Protein AF-A0A2G9TD12-F1 (afdb_monomer_lite)

Secondary structure (DSSP, 8-state):
--B-GGGPBPSHHHHHHTT--EEEE-SSSSEEE--SEETTEE--STTTTSS-SSPEEEEE---

pLDDT: mean 95.19, std 3.11, range [80.81, 98.12]

Structure (mmCIF, N/CA/C/O backbone):
data_AF-A0A2G9TD12-F1
#
_entry.id   AF-A0A2G9TD12-F1
#
loop_
_atom_site.group_PDB
_atom_site.id
_atom_site.type_symbol
_atom_site.label_atom_id
_atom_site.label_alt_id
_atom_site.label_comp_id
_atom_site.label_asym_id
_atom_site.label_entity_id
_atom_site.label_seq_id
_atom_site.pdbx_PDB_ins_code
_atom_site.Cartn_x
_atom_site.Cartn_y
_atom_site.Cartn_z
_atom_site.occupancy
_atom_site.B_iso_or_equiv
_atom_site.auth_seq_id
_atom_site.auth_comp_id
_atom_site.auth_asym_id
_atom_site.auth_atom_id
_atom_site.pdbx_PDB_model_num
ATOM 1 N N . ILE A 1 1 ? 5.104 4.118 -6.097 1.00 87.75 1 ILE A N 1
ATOM 2 C CA . ILE A 1 1 ? 3.648 4.432 -6.052 1.00 87.75 1 ILE A CA 1
ATOM 3 C C . ILE A 1 1 ? 3.389 5.898 -5.712 1.00 87.75 1 ILE A C 1
ATOM 5 O O . ILE A 1 1 ? 2.709 6.556 -6.479 1.00 87.75 1 ILE A O 1
ATOM 9 N N . ARG A 1 2 ? 3.962 6.429 -4.623 1.00 90.00 2 ARG A N 1
ATOM 10 C CA . ARG A 1 2 ? 3.876 7.856 -4.249 1.00 90.00 2 ARG A CA 1
ATOM 11 C C . ARG A 1 2 ? 4.672 8.814 -5.127 1.00 90.00 2 ARG A C 1
ATOM 13 O O . ARG A 1 2 ? 4.130 9.772 -5.657 1.00 90.00 2 ARG A O 1
ATOM 20 N N . THR A 1 3 ? 5.957 8.515 -5.255 1.00 90.19 3 THR A N 1
ATOM 21 C CA . THR A 1 3 ? 6.934 9.259 -6.047 1.00 90.19 3 THR A CA 1
ATOM 22 C C . THR A 1 3 ? 7.645 8.230 -6.914 1.00 90.19 3 THR A C 1
ATOM 24 O O . THR A 1 3 ? 7.952 7.131 -6.436 1.00 90.19 3 THR A O 1
ATOM 27 N N . GLY A 1 4 ? 7.797 8.527 -8.198 1.00 86.88 4 GLY A N 1
ATOM 28 C CA . GLY A 1 4 ? 8.553 7.708 -9.136 1.00 86.88 4 GLY A CA 1
ATOM 29 C C . GLY A 1 4 ? 10.059 7.940 -9.013 1.00 86.88 4 GLY A C 1
ATOM 30 O O . GLY A 1 4 ? 10.525 8.755 -8.219 1.00 86.88 4 GLY A O 1
ATOM 31 N N . TRP A 1 5 ? 10.830 7.212 -9.818 1.00 89.94 5 TRP A N 1
ATOM 32 C CA . TRP A 1 5 ? 12.258 7.483 -9.993 1.00 89.94 5 TRP A CA 1
ATOM 33 C C . TRP A 1 5 ? 12.461 8.900 -10.564 1.00 89.94 5 TRP A C 1
ATOM 35 O O . TRP A 1 5 ? 11.640 9.341 -11.363 1.00 89.94 5 TRP A O 1
ATOM 45 N N . LEU A 1 6 ? 13.516 9.615 -10.153 1.00 94.00 6 LEU A N 1
ATOM 46 C CA . LEU A 1 6 ? 13.770 11.023 -10.530 1.00 94.00 6 LEU A CA 1
ATOM 47 C C . LEU A 1 6 ? 12.584 11.979 -10.291 1.00 94.00 6 LEU A C 1
ATOM 49 O O . LEU A 1 6 ? 12.286 12.818 -11.137 1.00 94.00 6 LEU A O 1
ATOM 53 N N . ASP A 1 7 ? 11.876 11.830 -9.170 1.00 89.69 7 ASP A N 1
ATOM 54 C CA . ASP A 1 7 ? 10.719 12.669 -8.819 1.00 89.69 7 ASP A CA 1
ATOM 55 C C . ASP A 1 7 ? 9.599 12.679 -9.874 1.00 89.69 7 ASP A C 1
ATOM 57 O O . ASP A 1 7 ? 8.738 13.561 -9.883 1.00 89.69 7 ASP A O 1
ATOM 61 N N . MET A 1 8 ? 9.560 11.664 -10.747 1.00 92.12 8 MET A N 1
ATOM 62 C CA . MET A 1 8 ? 8.441 11.484 -11.661 1.00 92.12 8 MET A CA 1
ATOM 63 C C . MET A 1 8 ? 7.132 11.343 -10.868 1.00 92.12 8 MET A C 1
ATOM 65 O O . MET A 1 8 ? 7.126 10.730 -9.791 1.00 92.12 8 MET A O 1
ATOM 69 N N . PRO A 1 9 ? 6.006 11.856 -11.393 1.00 92.31 9 PRO A N 1
ATOM 70 C CA . PRO A 1 9 ? 4.710 11.706 -10.748 1.00 92.31 9 PRO A CA 1
ATOM 71 C C . PRO A 1 9 ? 4.412 10.239 -10.424 1.00 92.31 9 PRO A C 1
ATOM 73 O O . PRO A 1 9 ? 4.470 9.365 -11.291 1.00 92.31 9 PRO A O 1
ATOM 76 N N . GLY A 1 10 ? 4.111 9.961 -9.156 1.00 93.75 10 GLY A N 1
ATOM 77 C CA . GLY A 1 10 ? 3.598 8.660 -8.752 1.00 93.75 10 GLY A CA 1
ATOM 78 C C . GLY A 1 10 ? 2.115 8.503 -9.086 1.00 93.75 10 GLY A C 1
ATOM 79 O O . GLY A 1 10 ? 1.412 9.466 -9.380 1.00 93.75 10 GLY A O 1
ATOM 80 N N . LEU A 1 11 ? 1.629 7.267 -9.004 1.00 94.56 11 LEU A N 1
ATOM 81 C CA . LEU A 1 11 ? 0.233 6.914 -9.262 1.00 94.56 11 LEU A CA 1
ATOM 82 C C . LEU A 1 11 ? -0.682 7.088 -8.039 1.00 94.56 11 LEU A C 1
ATOM 84 O O . LEU A 1 11 ? -1.895 7.135 -8.205 1.00 94.56 11 LEU A O 1
ATOM 88 N N . GLU A 1 12 ? -0.135 7.202 -6.823 1.00 95.75 12 GLU A N 1
ATOM 89 C CA . GLU A 1 12 ? -0.941 7.286 -5.592 1.00 95.75 12 GLU A CA 1
ATOM 90 C C . GLU A 1 12 ? -1.984 8.426 -5.612 1.00 95.75 12 GLU A C 1
ATOM 92 O O . GLU A 1 12 ? -3.136 8.150 -5.274 1.00 95.75 12 GLU A O 1
ATOM 97 N N . PRO A 1 13 ? -1.674 9.662 -6.068 1.00 95.19 13 PRO A N 1
ATOM 98 C CA . PRO A 1 13 ? -2.683 10.720 -6.163 1.00 95.19 13 PRO A CA 1
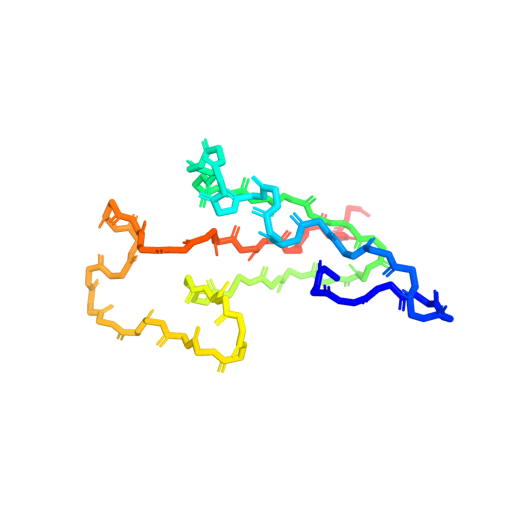ATOM 99 C C . PRO A 1 13 ? -3.858 10.359 -7.080 1.00 95.19 13 PRO A C 1
ATOM 101 O O . PRO A 1 13 ? -5.004 10.663 -6.756 1.00 95.19 13 PRO A O 1
ATOM 104 N N . LEU A 1 14 ? -3.589 9.672 -8.197 1.00 96.06 14 LEU A N 1
ATOM 105 C CA . LEU A 1 14 ? -4.627 9.213 -9.121 1.00 96.06 14 LEU A CA 1
ATOM 106 C C . LEU A 1 14 ? -5.466 8.101 -8.485 1.00 96.06 14 LEU A C 1
ATOM 108 O O . LEU A 1 14 ? -6.689 8.124 -8.575 1.00 96.06 14 LEU A O 1
ATOM 112 N N . PHE A 1 15 ? -4.834 7.153 -7.792 1.00 96.69 15 PHE A N 1
ATOM 113 C CA . PHE A 1 15 ? -5.554 6.075 -7.112 1.00 96.69 15 PHE A CA 1
ATOM 114 C C . PHE A 1 15 ? -6.507 6.602 -6.038 1.00 96.69 15 PHE A C 1
ATOM 116 O O . PHE A 1 15 ? -7.633 6.120 -5.935 1.00 96.69 15 PHE A O 1
ATOM 123 N N . LEU A 1 16 ? -6.092 7.628 -5.292 1.00 95.94 16 LEU A N 1
ATOM 124 C CA . LEU A 1 16 ? -6.952 8.310 -4.326 1.00 95.94 16 LEU A CA 1
ATOM 125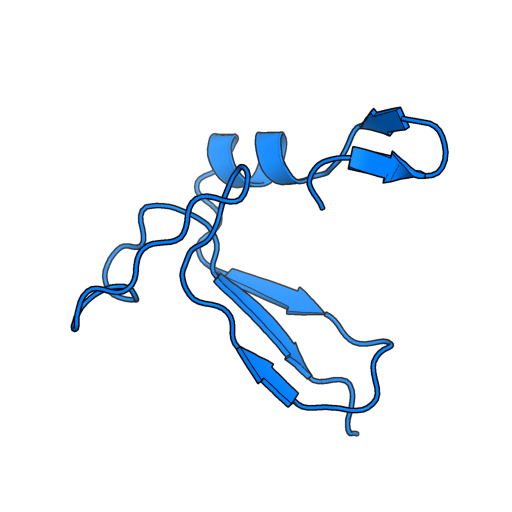 C C . LEU A 1 16 ? -8.085 9.084 -5.010 1.00 95.94 16 LEU A C 1
ATOM 127 O O . LEU A 1 16 ? -9.227 9.001 -4.566 1.00 95.94 16 LEU A O 1
ATOM 131 N N . GLN A 1 17 ? -7.791 9.805 -6.097 1.00 97.00 17 GLN A N 1
ATOM 132 C CA . GLN A 1 17 ? -8.786 10.584 -6.841 1.00 97.00 17 GLN A CA 1
ATOM 133 C C . GLN A 1 17 ? -9.920 9.714 -7.395 1.00 97.00 17 GLN A C 1
ATOM 135 O O . GLN A 1 17 ? -11.078 10.126 -7.367 1.00 97.00 17 GLN A O 1
ATOM 140 N N . TYR A 1 18 ? -9.588 8.528 -7.906 1.00 97.38 18 TYR A N 1
ATOM 141 C CA . TYR A 1 18 ? -10.554 7.618 -8.522 1.00 97.38 18 TYR A CA 1
ATOM 142 C C . TYR A 1 18 ? -11.123 6.572 -7.558 1.00 97.38 18 TYR A C 1
ATOM 144 O O . TYR A 1 18 ? -11.914 5.738 -7.989 1.00 97.38 18 TYR A O 1
ATOM 152 N N . GLY A 1 19 ? -10.752 6.609 -6.274 1.00 96.44 19 GLY A N 1
ATOM 153 C CA . GLY A 1 19 ? -11.270 5.674 -5.274 1.00 96.44 19 GLY A CA 1
ATOM 154 C C . GLY A 1 19 ? -10.898 4.220 -5.564 1.00 96.44 19 GLY A C 1
ATOM 155 O O . GLY A 1 19 ? -11.742 3.341 -5.454 1.00 96.44 19 GLY A O 1
ATOM 156 N N . ILE A 1 20 ? -9.653 3.962 -5.979 1.00 97.25 20 ILE A N 1
ATOM 157 C CA . ILE A 1 20 ? -9.180 2.596 -6.228 1.00 97.25 20 ILE A CA 1
ATOM 158 C C . ILE A 1 20 ? -9.161 1.805 -4.918 1.00 97.25 20 ILE A C 1
ATOM 160 O O . ILE A 1 20 ? -8.462 2.173 -3.975 1.00 97.25 20 ILE A O 1
ATOM 164 N N . ASP A 1 21 ? -9.863 0.674 -4.900 1.00 96.31 21 ASP A N 1
ATOM 165 C CA . ASP A 1 21 ? -9.903 -0.213 -3.736 1.00 96.31 21 ASP A CA 1
ATOM 166 C C . ASP A 1 21 ? -8.611 -1.028 -3.580 1.00 96.31 21 ASP A C 1
ATOM 168 O O . ASP A 1 21 ? -8.091 -1.187 -2.473 1.00 96.31 21 ASP A O 1
ATOM 172 N N . MET A 1 22 ? -8.087 -1.577 -4.685 1.00 96.44 22 MET A N 1
ATOM 173 C CA . MET A 1 22 ? -6.981 -2.542 -4.666 1.00 96.44 22 MET A CA 1
ATOM 174 C C . MET A 1 22 ? -6.076 -2.419 -5.897 1.00 96.44 22 MET A C 1
ATOM 176 O O . MET A 1 22 ? -6.552 -2.153 -7.000 1.00 96.44 22 MET A O 1
ATOM 180 N N . GLY A 1 23 ? -4.779 -2.684 -5.727 1.00 96.25 23 GLY A N 1
ATOM 181 C CA . GLY A 1 23 ? -3.802 -2.768 -6.815 1.00 96.25 23 GLY A CA 1
ATOM 182 C C . GLY A 1 23 ? -2.892 -3.989 -6.683 1.00 96.25 23 GLY A C 1
ATOM 183 O O . GLY A 1 23 ? -2.380 -4.265 -5.597 1.00 96.25 23 GLY A O 1
ATOM 184 N N . PHE A 1 24 ? -2.673 -4.694 -7.795 1.00 96.81 24 PHE A N 1
ATOM 185 C CA . PHE A 1 24 ? -1.826 -5.887 -7.865 1.00 96.81 24 PHE A CA 1
ATOM 186 C C . PHE A 1 24 ? -0.466 -5.579 -8.491 1.00 96.81 24 PHE A C 1
ATOM 188 O O . PHE A 1 24 ? -0.380 -4.891 -9.508 1.00 96.81 24 PHE A O 1
ATOM 195 N N . TRP A 1 25 ? 0.582 -6.148 -7.904 1.00 96.19 25 TRP A N 1
ATOM 196 C CA . TRP A 1 25 ? 1.967 -6.021 -8.340 1.00 96.19 25 TRP A CA 1
ATOM 197 C C . TRP A 1 25 ? 2.650 -7.390 -8.400 1.00 96.19 25 TRP A C 1
ATOM 199 O O . TRP A 1 25 ? 2.259 -8.333 -7.712 1.00 96.19 25 TRP A O 1
ATOM 209 N N . GLY A 1 26 ? 3.687 -7.483 -9.229 1.00 95.38 26 GLY A N 1
ATOM 210 C CA . GLY A 1 26 ? 4.598 -8.627 -9.298 1.00 95.38 26 GLY A CA 1
ATOM 211 C C . GLY A 1 26 ? 6.032 -8.163 -9.065 1.00 95.38 26 GLY A C 1
ATOM 212 O O . GLY A 1 26 ? 6.260 -7.308 -8.212 1.00 95.38 26 GLY A O 1
ATOM 213 N N . HIS A 1 27 ? 6.965 -8.664 -9.882 1.00 96.56 27 HIS A N 1
ATOM 214 C CA . HIS A 1 27 ? 8.411 -8.395 -9.832 1.00 96.56 27 HIS A CA 1
ATOM 215 C C . HIS A 1 27 ? 9.116 -8.953 -8.592 1.00 96.56 27 HIS A C 1
ATOM 217 O O . HIS A 1 27 ? 10.102 -9.666 -8.746 1.00 96.56 27 HIS A O 1
ATOM 223 N N . GLU A 1 28 ? 8.600 -8.681 -7.397 1.00 97.56 28 GLU A N 1
ATOM 224 C CA . GLU A 1 28 ? 9.099 -9.300 -6.175 1.00 97.56 28 GLU A CA 1
ATOM 225 C C . GLU A 1 28 ? 8.554 -10.728 -6.057 1.00 97.56 28 GLU A C 1
ATOM 227 O O . GLU A 1 28 ? 7.345 -10.952 -6.158 1.00 97.56 28 GLU A O 1
ATOM 232 N N . HIS A 1 29 ? 9.447 -11.702 -5.870 1.00 97.31 29 HIS A N 1
ATOM 233 C CA . HIS A 1 29 ? 9.126 -13.134 -5.894 1.00 97.31 29 HIS A CA 1
ATOM 234 C C . HIS A 1 29 ? 8.567 -13.611 -4.545 1.00 97.31 29 HIS A C 1
ATOM 236 O O . HIS A 1 29 ? 9.040 -14.577 -3.945 1.00 97.31 29 HIS A O 1
ATOM 242 N N . SER A 1 30 ? 7.551 -12.909 -4.053 1.00 96.88 30 SER A N 1
ATOM 243 C CA . SER A 1 30 ? 6.894 -13.157 -2.776 1.00 96.88 30 SER A CA 1
ATOM 244 C C . SER A 1 30 ? 5.390 -12.887 -2.876 1.00 96.88 30 SER A C 1
ATOM 246 O O . SER A 1 30 ? 4.871 -12.413 -3.895 1.00 96.88 30 SER A O 1
ATOM 248 N N . TYR A 1 31 ? 4.686 -13.215 -1.793 1.00 97.81 31 TYR A N 1
ATOM 249 C CA . TYR A 1 31 ? 3.338 -12.728 -1.544 1.00 97.81 31 TYR A CA 1
ATOM 250 C C . TYR A 1 31 ? 3.363 -11.724 -0.394 1.00 97.81 31 TYR A C 1
ATOM 252 O O . TYR A 1 31 ? 3.802 -12.053 0.710 1.00 97.81 31 TYR A O 1
ATOM 260 N N . GLU A 1 32 ? 2.828 -10.528 -0.630 1.00 97.88 32 GLU A N 1
ATOM 261 C CA . GLU A 1 32 ? 2.671 -9.496 0.397 1.00 97.88 32 GLU A CA 1
ATOM 262 C C . GLU A 1 32 ? 1.312 -8.811 0.259 1.00 97.88 32 GLU A C 1
ATOM 264 O O . GLU A 1 32 ? 0.856 -8.509 -0.841 1.00 97.88 32 GLU A O 1
ATOM 269 N N . ARG A 1 33 ? 0.663 -8.522 1.390 1.00 97.00 33 ARG A N 1
ATOM 270 C CA . ARG A 1 33 ? -0.570 -7.731 1.444 1.00 97.00 33 ARG A CA 1
ATOM 271 C C . ARG A 1 33 ? -0.404 -6.624 2.465 1.00 97.00 33 ARG A C 1
ATOM 273 O O . ARG A 1 33 ? -0.184 -6.889 3.646 1.00 97.00 33 ARG A O 1
ATOM 280 N N . PHE A 1 34 ? -0.570 -5.395 2.007 1.00 96.81 34 PHE A N 1
ATOM 281 C CA . PHE A 1 34 ? -0.464 -4.213 2.843 1.00 96.81 34 PHE A CA 1
ATOM 282 C C . PHE A 1 34 ? -1.805 -3.935 3.533 1.00 96.81 34 PHE A C 1
ATOM 284 O O . PHE A 1 34 ? -2.871 -4.290 3.028 1.00 96.81 34 PHE A O 1
ATOM 291 N N . TYR A 1 35 ? -1.763 -3.245 4.672 1.00 97.94 35 TYR A N 1
ATOM 292 C CA . TYR A 1 35 ? -2.930 -2.479 5.114 1.00 97.94 35 TYR A CA 1
ATOM 293 C C . TYR A 1 35 ? -3.284 -1.426 4.048 1.00 97.94 35 TYR A C 1
ATOM 295 O O . TYR A 1 35 ? -2.388 -1.024 3.296 1.00 97.94 35 TYR A O 1
ATOM 303 N N . PRO A 1 36 ? -4.534 -0.925 3.998 1.00 97.94 36 PRO A N 1
ATOM 304 C CA . PRO A 1 36 ? -4.828 0.316 3.287 1.00 97.94 36 PRO A CA 1
ATOM 305 C C . PRO A 1 36 ? -3.778 1.361 3.658 1.00 97.94 36 PRO A C 1
ATOM 307 O O . PRO A 1 36 ? -3.533 1.588 4.849 1.00 97.94 36 PRO A O 1
ATOM 310 N N . ILE A 1 37 ? -3.116 1.944 2.662 1.00 97.06 37 ILE A N 1
ATOM 311 C CA . ILE A 1 37 ? -1.989 2.846 2.897 1.00 97.06 37 ILE A CA 1
ATOM 312 C C . ILE A 1 37 ? -1.928 3.934 1.830 1.00 97.06 37 ILE A C 1
ATOM 314 O O . ILE A 1 37 ? -2.029 3.672 0.634 1.00 97.06 37 ILE A O 1
ATOM 318 N N . ALA A 1 38 ? -1.741 5.167 2.286 1.00 96.19 38 ALA A N 1
ATOM 319 C CA . ALA A 1 38 ? -1.503 6.336 1.451 1.00 96.19 38 ALA A CA 1
ATOM 320 C C . ALA A 1 38 ? -0.625 7.320 2.220 1.00 96.19 38 ALA A C 1
ATOM 322 O O . ALA A 1 38 ? -0.745 7.433 3.438 1.00 96.19 38 ALA A O 1
ATOM 323 N N . ASP A 1 39 ? 0.292 8.003 1.541 1.00 94.19 39 ASP A N 1
ATOM 324 C CA . ASP A 1 39 ? 1.221 8.952 2.158 1.00 94.19 39 ASP A CA 1
ATOM 325 C C . ASP A 1 39 ? 1.907 8.425 3.442 1.00 94.19 39 ASP A C 1
ATOM 327 O O . ASP A 1 39 ? 2.055 9.129 4.435 1.00 94.19 39 ASP A O 1
ATOM 331 N N . ARG A 1 40 ? 2.352 7.154 3.439 1.00 93.94 40 ARG A N 1
ATOM 332 C CA . ARG A 1 40 ? 2.963 6.467 4.611 1.00 93.94 40 ARG A CA 1
ATOM 333 C C . ARG A 1 40 ? 2.053 6.376 5.851 1.00 93.94 40 ARG A C 1
ATOM 335 O O . ARG A 1 40 ? 2.495 5.899 6.893 1.00 93.94 40 ARG A O 1
ATOM 342 N N . LYS A 1 41 ? 0.786 6.764 5.745 1.00 95.81 41 LYS A N 1
ATOM 343 C CA . LYS A 1 41 ? -0.243 6.541 6.754 1.00 95.81 41 LYS A CA 1
A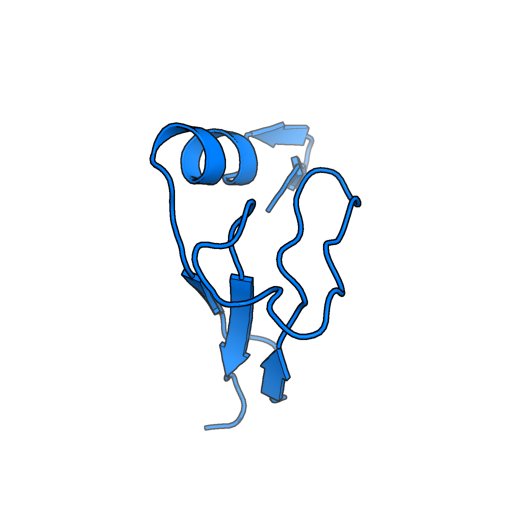TOM 344 C C . LYS A 1 41 ? -1.007 5.273 6.405 1.00 95.81 41 LYS A C 1
ATOM 346 O O . LYS A 1 41 ? -1.517 5.143 5.296 1.00 95.81 41 LYS A O 1
ATOM 351 N N . PHE A 1 42 ? -1.089 4.353 7.356 1.00 96.31 42 PHE A N 1
ATOM 352 C CA . PHE A 1 42 ? -1.810 3.095 7.201 1.00 96.31 42 PHE A CA 1
ATOM 353 C C . PHE A 1 42 ? -3.033 3.038 8.121 1.00 96.31 42 PHE A C 1
ATOM 355 O O . PHE A 1 42 ? -3.078 3.706 9.158 1.00 96.31 42 PHE A O 1
ATOM 362 N N . TRP A 1 43 ? -4.018 2.224 7.747 1.00 96.81 43 TRP A N 1
ATOM 363 C CA . TRP A 1 43 ? -5.213 1.950 8.547 1.00 96.81 43 TRP A CA 1
ATOM 364 C C . TRP A 1 43 ? -5.245 0.470 8.929 1.00 96.81 43 TRP A C 1
ATOM 366 O O . TRP A 1 43 ? -5.340 -0.387 8.060 1.00 96.81 43 TRP A O 1
ATOM 376 N N . ASN A 1 44 ? -5.150 0.165 10.224 1.00 96.69 44 ASN A N 1
ATOM 377 C CA . ASN A 1 44 ? -4.990 -1.198 10.746 1.00 96.69 44 ASN A CA 1
ATOM 378 C C . ASN A 1 44 ? -6.098 -1.626 11.725 1.00 96.69 44 ASN A C 1
ATOM 380 O O . ASN A 1 44 ? -5.858 -2.456 12.603 1.00 96.69 44 ASN A O 1
ATOM 384 N N . SER A 1 45 ? -7.298 -1.057 11.608 1.00 95.69 45 SER A N 1
ATOM 385 C CA . SER A 1 45 ? -8.457 -1.547 12.357 1.00 95.69 45 SER A CA 1
ATOM 386 C C . SER A 1 45 ? -8.818 -2.980 11.938 1.00 95.69 45 SER A C 1
ATOM 388 O O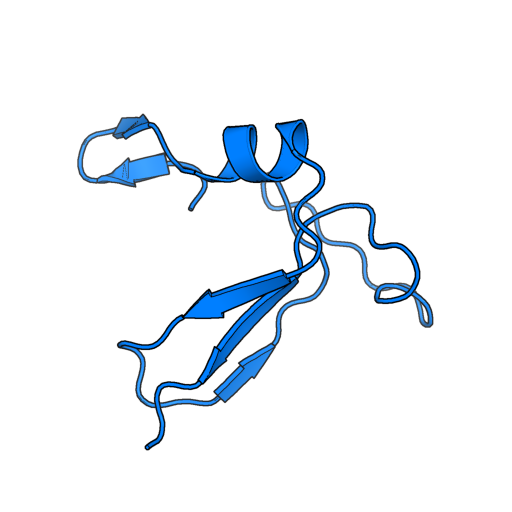 . SER A 1 45 ? -8.421 -3.456 10.872 1.00 95.69 45 SER A O 1
ATOM 390 N N . SER A 1 46 ? -9.584 -3.687 12.771 1.00 94.69 46 SER A N 1
ATOM 391 C CA . SER A 1 46 ? -10.048 -5.053 12.473 1.00 94.69 46 SER A CA 1
ATOM 392 C C . SER A 1 46 ? -10.883 -5.141 11.189 1.00 94.69 46 SER A C 1
ATOM 394 O O . SER A 1 46 ? -10.930 -6.190 10.554 1.00 94.69 46 SER A O 1
ATOM 396 N N . ASP A 1 47 ? -11.508 -4.035 10.794 1.00 95.44 47 ASP A N 1
ATOM 397 C CA . ASP A 1 47 ? -12.342 -3.862 9.609 1.00 95.44 47 ASP A CA 1
ATOM 398 C C . ASP A 1 47 ? -11.657 -3.047 8.498 1.00 95.44 47 ASP A C 1
ATOM 400 O O . ASP A 1 47 ? -12.330 -2.584 7.584 1.00 95.44 47 ASP A O 1
ATOM 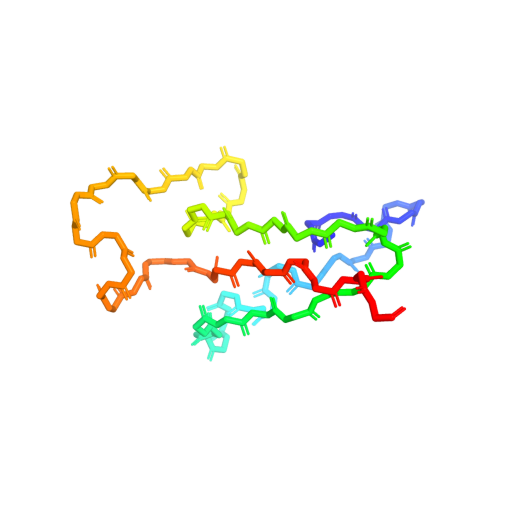404 N N . ALA A 1 48 ? -10.328 -2.881 8.539 1.00 95.62 48 ALA A N 1
ATOM 405 C CA . ALA A 1 48 ? -9.594 -1.988 7.634 1.00 95.62 48 ALA A CA 1
ATOM 406 C C . ALA A 1 48 ? -9.841 -2.239 6.134 1.00 95.62 48 ALA A C 1
ATOM 408 O O . ALA A 1 48 ? -9.686 -1.329 5.326 1.00 95.62 48 ALA A O 1
ATOM 409 N N . TYR A 1 49 ? -10.219 -3.460 5.757 1.00 96.12 49 TYR A N 1
ATOM 410 C CA . TYR A 1 49 ? -10.471 -3.857 4.369 1.00 96.12 49 TYR A CA 1
ATOM 411 C C . TYR A 1 49 ? -11.932 -3.662 3.924 1.00 96.12 49 TYR A C 1
ATOM 413 O O . TYR A 1 49 ? -12.246 -3.875 2.757 1.00 96.12 49 TYR A O 1
ATOM 421 N N . THR A 1 50 ? -12.827 -3.263 4.828 1.00 96.50 50 THR A N 1
ATOM 422 C CA . THR A 1 50 ? -14.226 -2.950 4.521 1.00 96.50 50 THR A CA 1
ATOM 423 C C . THR A 1 50 ? -14.340 -1.468 4.186 1.00 96.50 50 THR A C 1
ATOM 425 O O . THR A 1 50 ? -14.153 -0.632 5.066 1.00 96.50 50 THR A O 1
ATOM 428 N N . ASN A 1 51 ? -14.667 -1.137 2.932 1.00 94.44 51 ASN A N 1
ATOM 429 C CA . ASN A 1 51 ? -14.714 0.247 2.435 1.00 94.44 51 ASN A CA 1
ATOM 430 C C . ASN A 1 51 ? -13.447 1.048 2.827 1.00 94.44 51 ASN A C 1
ATOM 432 O O . ASN A 1 51 ? -13.519 2.0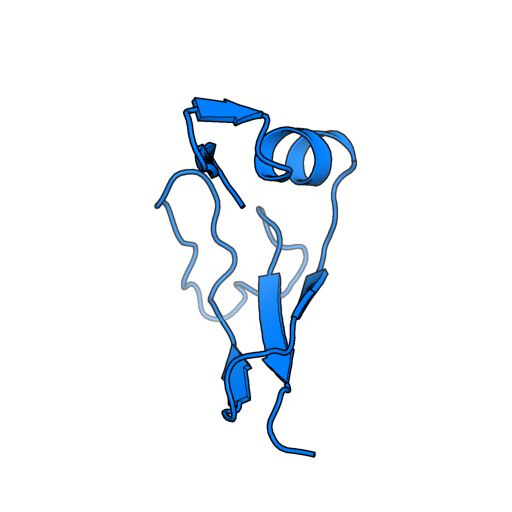06 3.611 1.00 94.44 51 ASN A O 1
ATOM 436 N N . PRO A 1 52 ? -12.266 0.595 2.371 1.00 95.19 52 PRO A N 1
ATOM 437 C CA . PRO A 1 52 ? -10.991 1.107 2.847 1.00 95.19 52 PRO A CA 1
ATOM 438 C C . PRO A 1 52 ? -10.809 2.589 2.487 1.00 95.19 52 PRO A C 1
ATOM 440 O O . PRO A 1 52 ? -11.212 3.061 1.430 1.00 95.19 52 PRO A O 1
ATOM 443 N N . LYS A 1 53 ? -10.147 3.344 3.371 1.00 93.44 53 LYS A N 1
ATOM 444 C CA . LYS A 1 53 ? -9.894 4.791 3.186 1.00 93.44 53 LYS A CA 1
ATOM 445 C C . LYS A 1 53 ? -8.748 5.105 2.214 1.00 93.44 53 LYS A C 1
ATOM 447 O O . LYS A 1 53 ? -8.479 6.274 1.948 1.00 93.44 53 LYS A O 1
ATOM 452 N N . ALA A 1 54 ? -8.041 4.077 1.759 1.00 97.12 54 ALA A N 1
ATOM 453 C CA . ALA A 1 54 ? -6.921 4.145 0.835 1.00 97.12 54 ALA A CA 1
ATOM 454 C C . ALA A 1 54 ? -6.793 2.803 0.092 1.00 97.12 54 ALA A C 1
ATOM 456 O O . ALA A 1 54 ? -7.279 1.792 0.606 1.00 97.12 54 ALA A O 1
ATOM 457 N N . PRO A 1 55 ? -6.106 2.760 -1.060 1.00 97.75 55 PRO A N 1
ATOM 458 C CA . PRO A 1 55 ? -5.901 1.519 -1.790 1.00 97.75 55 PRO A CA 1
ATOM 459 C C . PRO A 1 55 ? -5.155 0.468 -0.963 1.00 97.75 55 PRO A C 1
ATOM 461 O O . PRO A 1 55 ? -4.240 0.776 -0.190 1.00 97.75 55 PRO A O 1
ATOM 464 N N . VAL A 1 56 ? -5.516 -0.792 -1.180 1.00 98.00 56 VAL A N 1
ATOM 465 C CA . VAL A 1 56 ? -4.784 -1.960 -0.685 1.00 98.00 56 VAL A CA 1
ATOM 466 C C . VAL A 1 56 ? -3.834 -2.442 -1.775 1.00 98.00 56 VAL A C 1
ATOM 468 O O . VAL A 1 56 ? -4.255 -2.740 -2.892 1.00 98.00 56 VAL A O 1
ATOM 471 N N . TYR A 1 57 ? -2.547 -2.555 -1.461 1.00 97.38 57 TYR A N 1
ATOM 472 C CA . TYR A 1 57 ? -1.561 -3.100 -2.394 1.00 97.38 57 TYR A CA 1
ATOM 473 C C . TYR A 1 57 ? -1.308 -4.578 -2.101 1.00 97.38 57 TYR A C 1
ATOM 475 O O . TYR A 1 57 ? -1.177 -4.974 -0.939 1.00 97.38 57 TYR A O 1
ATOM 483 N N . ILE A 1 58 ? -1.247 -5.387 -3.157 1.00 97.81 58 ILE A N 1
ATOM 484 C CA . ILE A 1 58 ? -0.963 -6.822 -3.087 1.00 97.81 58 ILE A CA 1
ATOM 485 C C . ILE A 1 58 ? 0.193 -7.132 -4.032 1.00 97.81 58 ILE A C 1
ATOM 487 O O . ILE A 1 58 ? 0.130 -6.810 -5.217 1.00 97.81 58 ILE A O 1
ATOM 491 N N . ILE A 1 59 ? 1.233 -7.776 -3.515 1.00 98.12 59 ILE A N 1
ATOM 492 C CA . ILE A 1 59 ? 2.310 -8.373 -4.301 1.00 98.12 59 ILE A CA 1
ATOM 493 C C . ILE A 1 59 ? 1.990 -9.859 -4.443 1.00 98.12 59 ILE A C 1
ATOM 495 O O . ILE A 1 59 ? 1.734 -10.538 -3.452 1.00 98.12 59 ILE A O 1
ATOM 499 N N . SER A 1 60 ? 1.966 -10.346 -5.680 1.00 96.94 60 SER A N 1
ATOM 500 C CA . SER A 1 60 ? 1.710 -11.746 -6.030 1.00 96.94 60 SER A CA 1
ATOM 501 C C . SER A 1 60 ? 2.673 -12.187 -7.139 1.00 96.94 60 SER A C 1
ATOM 503 O O . SER A 1 60 ? 2.245 -12.602 -8.216 1.00 96.94 60 SER A O 1
ATOM 505 N N . GLY A 1 61 ? 3.980 -12.045 -6.906 1.00 96.75 61 GLY A N 1
ATOM 506 C CA . GLY A 1 61 ? 5.021 -12.337 -7.901 1.00 96.75 61 GLY A CA 1
ATOM 507 C C . GLY A 1 61 ? 5.643 -13.733 -7.803 1.00 96.75 61 GLY A C 1
ATOM 508 O O . GLY A 1 61 ? 6.671 -13.975 -8.423 1.00 96.75 61 GLY A O 1
ATOM 509 N N . SER A 1 62 ? 5.050 -14.648 -7.035 1.00 92.31 62 SER A N 1
ATOM 510 C CA . SER A 1 62 ? 5.582 -15.988 -6.747 1.00 92.31 62 SER A CA 1
ATOM 511 C C . SER A 1 62 ? 5.010 -17.100 -7.650 1.00 92.31 62 SER A C 1
ATOM 513 O O . SER A 1 62 ? 4.655 -18.165 -7.140 1.00 92.31 62 SER A O 1
ATOM 515 N N . ALA A 1 63 ? 4.828 -16.826 -8.947 1.00 80.81 63 ALA A N 1
ATOM 516 C CA . ALA A 1 63 ? 4.274 -17.778 -9.922 1.00 80.81 63 ALA A CA 1
ATOM 517 C C . ALA A 1 63 ? 5.330 -18.746 -10.480 1.00 80.81 63 ALA A C 1
ATOM 519 O O . ALA A 1 63 ? 6.500 -18.322 -10.624 1.00 80.81 63 ALA A O 1
#

Sequence (63 aa):
IRTGWLDMPGLEPLFLQYGIDMGFWGHEHSYERFYPIADRKFWNSSDAYTNPKAPVYIISGSA

Foldseek 3Di:
DCADPPRHHDCQVVCLVVVPAEDEAAPPQDWDKAAFDDPNDGDDPPCCSPSHNHHIYIYDHND

InterPro domains:
  IPR029052 Metallo-dependent phosphatase-like [G3DSA:3.60.21.10] (3-63)
  IPR029052 Metallo-dependent phosphatase-like [SSF56300] (8-61)

Organism: Teladorsagia circumcincta (NCBI:txid45464)

Radius of gyration: 12.29 Å; chains: 1; bounding box: 28×30×24 Å